Protein AF-A0AAW6XUN1-F1 (afdb_monomer_lite)

pLDDT: mean 87.03, std 9.87, range [54.69, 98.06]

Organism: NCBI:txid2107999

Foldseek 3Di:
DPDPVLVPDDQKFKAALVRDGDPVPDDDCDPPDDDPDDDPSMDIDGDPCSVPDPVNVVVVCVVVVPDDDPVPDDDDD

Radius of gyration: 17.2 Å; chains: 1; bounding box: 37×22×52 Å

Structure (mmCIF, N/CA/C/O backbone):
data_AF-A0AAW6XUN1-F1
#
_entry.id   AF-A0AAW6XUN1-F1
#
loop_
_atom_site.group_PDB
_atom_site.id
_atom_site.type_symbol
_atom_site.label_atom_id
_atom_site.label_alt_id
_atom_site.label_comp_id
_atom_site.label_asym_id
_atom_site.label_entity_id
_atom_site.label_seq_id
_atom_site.pdbx_PDB_ins_code
_atom_site.Cartn_x
_atom_site.Cartn_y
_atom_site.Cartn_z
_atom_site.occupancy
_atom_site.B_iso_or_equiv
_atom_site.auth_seq_id
_atom_site.auth_comp_id
_atom_site.auth_asym_id
_atom_site.auth_atom_id
_atom_site.pdbx_PDB_model_num
ATOM 1 N N . ASP A 1 1 ? -0.443 4.336 11.159 1.00 54.69 1 ASP A N 1
ATOM 2 C CA . ASP A 1 1 ? 0.055 5.263 10.120 1.00 54.69 1 ASP A CA 1
ATOM 3 C C . ASP A 1 1 ? 1.144 4.588 9.301 1.00 54.69 1 ASP A C 1
ATOM 5 O O . ASP A 1 1 ? 2.188 4.228 9.844 1.00 54.69 1 ASP A O 1
ATOM 9 N N . GLU A 1 2 ? 0.858 4.312 8.032 1.00 63.62 2 GLU A N 1
ATOM 10 C CA . GLU A 1 2 ? 1.855 3.737 7.133 1.00 63.62 2 GLU A CA 1
ATOM 11 C C . GLU A 1 2 ? 2.985 4.741 6.870 1.00 63.62 2 GLU A C 1
ATOM 13 O O . GLU A 1 2 ? 2.818 5.958 6.949 1.00 63.62 2 GLU A O 1
ATOM 18 N N . GLU A 1 3 ? 4.176 4.225 6.584 1.00 69.12 3 GLU A N 1
ATOM 19 C CA . GLU A 1 3 ? 5.388 5.028 6.464 1.00 69.12 3 GLU A CA 1
ATOM 20 C C . GLU A 1 3 ? 5.236 6.100 5.369 1.00 69.12 3 GLU A C 1
ATOM 22 O O . GLU A 1 3 ? 4.902 5.783 4.233 1.00 69.12 3 GLU A O 1
ATOM 27 N N . ARG A 1 4 ? 5.527 7.379 5.656 1.00 60.25 4 ARG A N 1
ATOM 28 C CA . ARG A 1 4 ? 5.323 8.504 4.705 1.00 60.25 4 ARG A CA 1
ATOM 29 C C . ARG A 1 4 ? 5.984 8.313 3.330 1.00 60.25 4 ARG A C 1
ATOM 31 O O . ARG A 1 4 ? 5.578 8.948 2.357 1.00 60.25 4 ARG A O 1
ATOM 38 N N . ALA A 1 5 ? 6.999 7.454 3.236 1.00 58.75 5 ALA A N 1
ATOM 39 C CA . ALA A 1 5 ? 7.641 7.074 1.978 1.00 58.75 5 ALA A CA 1
ATOM 40 C C . ALA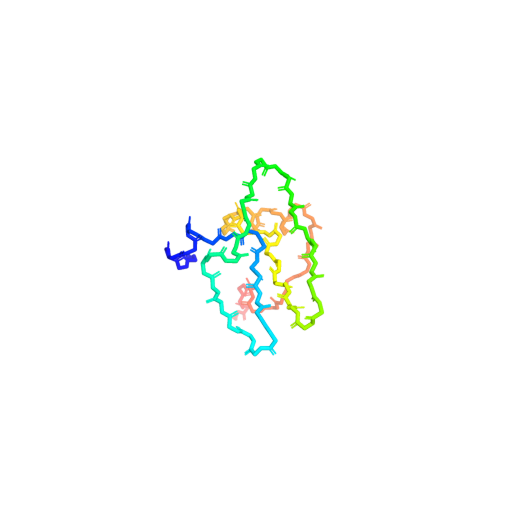 A 1 5 ? 6.677 6.377 0.988 1.00 58.75 5 ALA A C 1
ATOM 42 O O . ALA A 1 5 ? 6.881 6.474 -0.225 1.00 58.75 5 ALA A O 1
ATOM 43 N N . ARG A 1 6 ? 5.591 5.777 1.496 1.00 66.25 6 ARG A N 1
ATOM 44 C CA . ARG A 1 6 ? 4.499 5.122 0.754 1.00 66.25 6 ARG A CA 1
ATOM 45 C C . ARG A 1 6 ? 3.752 6.049 -0.197 1.00 66.25 6 ARG A C 1
ATOM 47 O O . ARG A 1 6 ? 3.227 5.588 -1.199 1.00 66.25 6 ARG A O 1
ATOM 54 N N . ALA A 1 7 ? 3.776 7.364 0.032 1.00 60.09 7 ALA A N 1
ATOM 55 C CA . ALA A 1 7 ? 3.122 8.339 -0.848 1.00 60.09 7 ALA A CA 1
ATOM 56 C C . ALA A 1 7 ? 3.687 8.362 -2.287 1.00 60.09 7 ALA A C 1
ATOM 58 O O . ALA A 1 7 ? 3.105 8.982 -3.174 1.00 60.09 7 ALA A O 1
ATOM 59 N N . LYS A 1 8 ? 4.840 7.720 -2.521 1.00 63.47 8 LYS A N 1
ATOM 60 C CA . LYS A 1 8 ? 5.458 7.540 -3.846 1.00 63.47 8 LYS A CA 1
ATOM 61 C C . LYS A 1 8 ? 5.414 6.085 -4.331 1.00 63.47 8 LYS A C 1
ATOM 63 O O . LYS A 1 8 ? 5.997 5.789 -5.377 1.00 63.47 8 LYS A O 1
ATOM 68 N N . GLU A 1 9 ? 4.802 5.177 -3.568 1.00 71.75 9 GLU A N 1
ATOM 69 C CA . GLU A 1 9 ? 4.639 3.784 -3.977 1.00 71.75 9 GLU A CA 1
ATOM 70 C C . GLU A 1 9 ? 3.605 3.666 -5.099 1.00 71.75 9 GLU A C 1
ATOM 72 O O . GLU A 1 9 ? 2.662 4.445 -5.211 1.00 71.75 9 GLU A O 1
ATOM 77 N N . ARG A 1 10 ? 3.851 2.695 -5.975 1.00 81.94 10 ARG A N 1
ATOM 78 C CA . ARG A 1 10 ? 3.012 2.346 -7.122 1.00 81.94 10 ARG A CA 1
ATOM 79 C C . ARG A 1 10 ? 2.205 1.102 -6.786 1.00 81.94 10 ARG A C 1
ATOM 81 O O . ARG A 1 10 ? 2.684 0.270 -6.011 1.00 81.94 10 ARG A O 1
ATOM 88 N N . ILE A 1 11 ? 1.057 0.920 -7.435 1.00 88.94 11 ILE A N 1
ATOM 89 C CA . ILE A 1 11 ? 0.277 -0.319 -7.317 1.00 88.94 11 ILE A CA 1
ATOM 90 C C . ILE A 1 11 ? 1.112 -1.504 -7.820 1.00 88.94 11 ILE A C 1
ATOM 92 O O . ILE A 1 11 ? 1.104 -2.565 -7.203 1.00 88.94 11 ILE A O 1
ATOM 96 N N . PHE A 1 12 ? 1.880 -1.320 -8.897 1.00 91.25 12 PHE A N 1
ATOM 97 C CA . PHE A 1 12 ? 2.777 -2.302 -9.498 1.00 91.25 12 PHE A CA 1
ATOM 98 C C . PHE A 1 12 ? 4.241 -1.940 -9.225 1.00 91.25 12 PHE A C 1
ATOM 100 O O . PHE A 1 12 ? 4.764 -0.925 -9.688 1.00 91.25 12 PHE A O 1
ATOM 107 N N . SER A 1 13 ? 4.947 -2.833 -8.531 1.00 90.38 13 SER A N 1
ATOM 108 C CA . SER A 1 13 ? 6.393 -2.755 -8.312 1.00 90.38 13 SER A CA 1
ATOM 109 C C . SER A 1 13 ? 7.096 -3.854 -9.104 1.00 90.38 13 SER A C 1
ATOM 111 O O . SER A 1 13 ? 7.059 -5.030 -8.731 1.00 90.38 13 SER A O 1
ATOM 113 N N . ILE A 1 14 ? 7.747 -3.468 -10.203 1.00 90.94 14 ILE A N 1
ATOM 114 C CA . ILE A 1 14 ? 8.492 -4.388 -11.073 1.00 90.94 14 ILE A CA 1
ATOM 115 C C . ILE A 1 14 ? 9.885 -4.616 -10.488 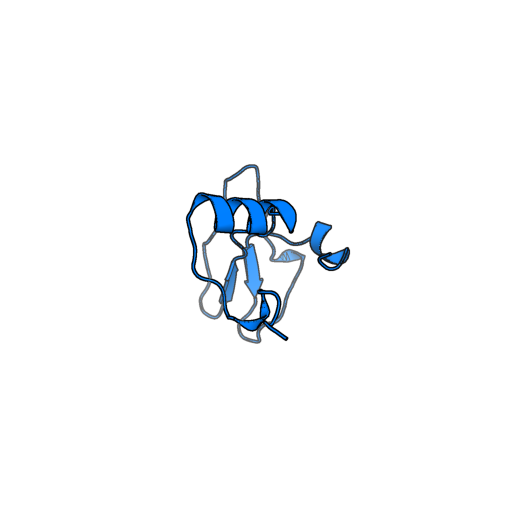1.00 90.94 14 ILE A C 1
ATOM 117 O O . ILE A 1 14 ? 10.573 -3.658 -10.117 1.00 90.94 14 ILE A O 1
ATOM 121 N N . ARG A 1 15 ? 10.291 -5.885 -10.427 1.00 91.25 15 ARG A N 1
ATOM 122 C CA . ARG A 1 15 ? 11.576 -6.355 -9.912 1.00 91.25 15 ARG A CA 1
ATOM 123 C C . ARG A 1 15 ? 12.290 -7.214 -10.948 1.00 91.25 15 ARG A C 1
ATOM 125 O O . ARG A 1 15 ? 11.657 -7.975 -11.682 1.00 91.25 15 ARG A O 1
ATOM 132 N N . ASP A 1 16 ? 13.611 -7.088 -10.996 1.00 89.06 16 ASP A N 1
ATOM 133 C CA . ASP A 1 16 ? 14.447 -7.954 -11.826 1.00 89.06 16 ASP A CA 1
ATOM 134 C C . ASP A 1 16 ? 14.584 -9.373 -11.234 1.00 89.06 16 ASP A C 1
ATOM 136 O O . ASP A 1 16 ? 14.031 -9.686 -10.176 1.00 89.06 16 ASP A O 1
ATOM 140 N N . SER A 1 17 ? 15.335 -10.237 -11.920 1.00 87.31 17 SER A N 1
ATOM 141 C CA . SER A 1 17 ? 15.559 -11.635 -11.526 1.00 87.31 17 SER A CA 1
ATOM 142 C C . SER A 1 17 ? 16.295 -11.814 -10.202 1.00 87.31 17 SER A C 1
ATO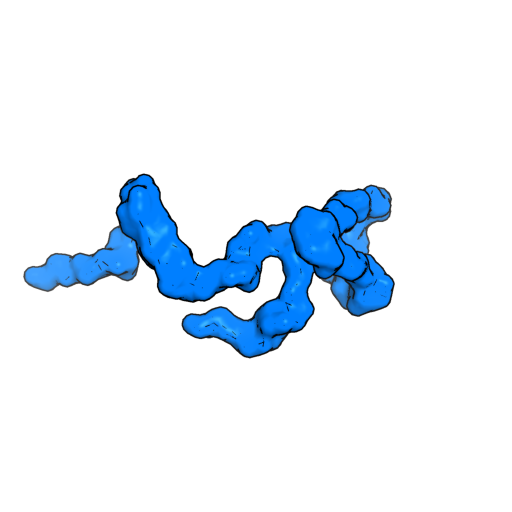M 144 O O . SER A 1 17 ? 16.223 -12.887 -9.611 1.00 87.31 17 SER A O 1
ATOM 146 N N . PHE A 1 18 ? 16.986 -10.780 -9.729 1.00 88.81 18 PHE A N 1
ATOM 147 C CA . PHE A 1 18 ? 17.670 -10.758 -8.440 1.00 88.81 18 PHE A CA 1
ATOM 148 C C . PHE A 1 18 ? 16.845 -10.026 -7.366 1.00 88.81 18 PHE A C 1
ATOM 150 O O . PHE A 1 18 ? 17.309 -9.851 -6.242 1.00 88.81 18 PHE A O 1
ATOM 157 N N . GLY A 1 19 ? 15.615 -9.605 -7.688 1.00 83.31 19 GLY A N 1
ATOM 158 C CA . GLY A 1 19 ? 14.738 -8.849 -6.793 1.00 83.31 19 GLY A CA 1
ATOM 159 C C . GLY A 1 19 ? 15.061 -7.352 -6.711 1.00 83.31 19 GLY A C 1
ATOM 160 O O . GLY A 1 19 ? 14.450 -6.637 -5.908 1.00 83.31 19 GLY A O 1
ATOM 161 N N . GLY A 1 20 ? 15.990 -6.868 -7.536 1.00 88.44 20 GLY A N 1
ATOM 162 C CA . GLY A 1 20 ? 16.384 -5.468 -7.617 1.00 88.44 20 GLY A CA 1
ATOM 163 C C . GLY A 1 20 ? 15.242 -4.573 -8.091 1.00 88.44 20 GLY A C 1
ATOM 164 O O . GLY A 1 20 ? 14.360 -4.992 -8.847 1.00 88.44 20 GLY A O 1
ATOM 165 N N . TRP A 1 21 ? 15.239 -3.326 -7.615 1.00 89.75 21 TRP A N 1
ATOM 166 C CA . TRP A 1 21 ? 14.282 -2.300 -8.030 1.00 89.75 21 TRP A CA 1
ATOM 167 C C . TRP A 1 21 ? 14.995 -1.191 -8.780 1.00 89.75 21 TRP A C 1
ATOM 169 O O . TRP A 1 21 ? 15.930 -0.586 -8.260 1.00 89.75 21 TRP A O 1
ATOM 179 N N . ASP A 1 22 ? 14.520 -0.914 -9.989 1.00 86.69 22 ASP A N 1
ATOM 180 C CA . ASP A 1 22 ? 15.027 0.161 -10.832 1.00 86.69 22 ASP A CA 1
ATOM 181 C C . ASP A 1 22 ? 13.897 1.167 -11.108 1.00 86.69 22 ASP A C 1
ATOM 183 O O . ASP A 1 22 ? 12.872 0.774 -11.686 1.00 86.69 22 ASP A O 1
ATOM 187 N N . PRO A 1 23 ? 14.060 2.455 -10.738 1.00 87.12 23 PRO A N 1
ATOM 188 C CA . PRO A 1 23 ? 13.061 3.489 -10.994 1.00 87.12 23 PRO A CA 1
ATOM 189 C C . PRO A 1 23 ? 12.753 3.665 -12.485 1.00 87.12 23 PRO A C 1
ATOM 191 O O . PRO A 1 23 ? 11.613 3.970 -12.829 1.00 87.12 23 PRO A O 1
ATOM 194 N N . ARG A 1 24 ? 13.728 3.446 -13.381 1.00 88.19 24 ARG A N 1
ATOM 195 C CA . ARG A 1 24 ? 13.549 3.603 -14.838 1.00 88.19 24 ARG A CA 1
ATOM 196 C C . ARG A 1 24 ? 12.712 2.489 -15.457 1.00 88.19 24 ARG A C 1
ATOM 198 O O . ARG A 1 24 ? 12.145 2.678 -16.527 1.00 88.19 24 ARG A O 1
ATOM 205 N N . ARG A 1 25 ? 12.643 1.331 -14.794 1.00 86.38 25 ARG A N 1
ATOM 206 C CA . ARG A 1 25 ? 11.847 0.176 -15.236 1.00 86.38 25 ARG A CA 1
ATOM 207 C C . ARG A 1 25 ? 10.414 0.212 -14.712 1.00 86.38 25 ARG A C 1
ATOM 209 O O . ARG A 1 25 ? 9.598 -0.595 -15.151 1.00 86.38 25 ARG A O 1
ATOM 216 N N . GLN A 1 26 ? 10.096 1.130 -13.796 1.00 89.94 26 GLN A N 1
ATOM 217 C CA . GLN A 1 26 ? 8.732 1.287 -13.306 1.00 89.94 26 GLN A CA 1
ATOM 218 C C . GLN A 1 26 ? 7.867 1.961 -14.365 1.00 89.94 26 GLN A C 1
ATOM 220 O O . GLN A 1 26 ? 8.268 2.932 -15.006 1.00 89.94 26 GLN A O 1
ATOM 225 N N . ARG A 1 27 ? 6.660 1.436 -14.540 1.00 89.81 27 ARG A N 1
ATOM 226 C CA . ARG A 1 27 ? 5.753 1.887 -15.592 1.00 89.81 27 ARG A CA 1
ATOM 227 C C . ARG A 1 27 ? 4.796 2.941 -15.045 1.00 89.81 27 ARG A C 1
ATOM 229 O O . ARG A 1 27 ? 4.390 2.821 -13.890 1.00 89.81 27 ARG A O 1
ATOM 236 N N . PRO A 1 28 ? 4.437 3.965 -15.839 1.00 89.38 28 PRO A N 1
ATOM 237 C CA . PRO A 1 28 ? 3.375 4.893 -15.476 1.00 89.38 28 PRO A CA 1
ATOM 238 C C . PRO A 1 28 ? 2.064 4.149 -15.202 1.00 89.38 28 PRO A C 1
ATOM 240 O O . PRO A 1 28 ? 1.714 3.224 -15.931 1.00 89.38 28 PRO A O 1
ATOM 243 N N . GLU A 1 29 ? 1.353 4.586 -14.168 1.00 88.75 29 GLU A N 1
ATOM 244 C CA . GLU A 1 29 ? 0.005 4.134 -13.821 1.00 88.75 29 GLU A CA 1
ATOM 245 C C . GLU A 1 29 ? -0.896 5.337 -14.079 1.00 88.75 29 GLU A C 1
ATOM 247 O O . GLU A 1 29 ? -0.893 6.300 -13.314 1.00 88.75 29 GLU A O 1
ATOM 252 N N . LEU A 1 30 ? -1.527 5.361 -15.251 1.00 88.44 30 LEU A N 1
ATOM 253 C CA . LEU A 1 30 ? -2.387 6.464 -15.667 1.00 88.44 30 LEU A CA 1
ATOM 254 C C . LEU A 1 30 ? -3.833 6.056 -15.393 1.00 88.44 30 LEU A C 1
ATOM 256 O O . LEU A 1 30 ? -4.309 5.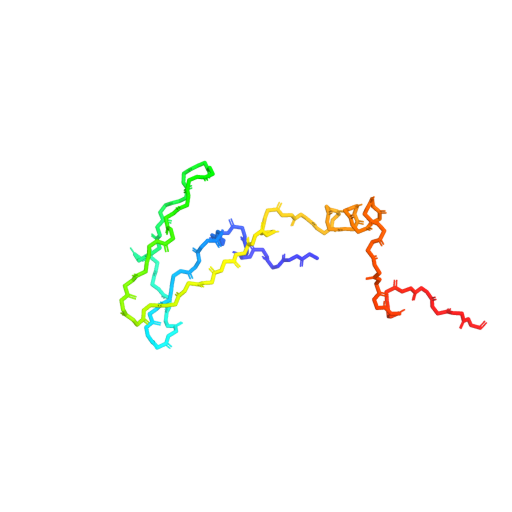094 -15.995 1.00 88.44 30 LEU A O 1
ATOM 260 N N . TRP A 1 31 ? -4.523 6.790 -14.516 1.00 87.12 31 TRP A N 1
ATOM 261 C CA . TRP A 1 31 ? -5.854 6.407 -14.021 1.00 87.12 31 TRP A CA 1
ATOM 262 C C . TRP A 1 31 ? -5.828 4.973 -13.455 1.00 87.12 31 TRP A C 1
ATOM 264 O O . TRP A 1 31 ? -4.902 4.631 -12.724 1.00 87.12 31 TRP A O 1
ATOM 274 N N . ASP A 1 32 ? -6.790 4.131 -13.835 1.00 86.12 32 ASP A N 1
ATOM 275 C CA . ASP A 1 32 ? -6.878 2.719 -13.439 1.00 86.12 32 ASP A CA 1
ATOM 276 C C . ASP A 1 32 ? -6.297 1.769 -14.508 1.00 86.12 32 ASP A C 1
ATOM 278 O O . ASP A 1 32 ? -6.639 0.585 -14.579 1.00 86.12 32 ASP A O 1
ATOM 282 N N . LEU A 1 33 ? -5.436 2.284 -15.397 1.00 87.88 33 LEU A N 1
ATOM 283 C CA . LEU A 1 33 ? -4.769 1.487 -16.425 1.00 87.88 33 LEU A CA 1
ATOM 284 C C . LEU A 1 33 ? -3.419 0.983 -15.915 1.00 87.88 33 LEU A C 1
ATOM 286 O O . LEU A 1 33 ? -2.452 1.738 -15.781 1.00 87.88 33 LEU A O 1
ATOM 290 N N . TYR A 1 34 ? -3.342 -0.330 -15.705 1.00 89.50 34 TYR A N 1
ATOM 291 C CA . TYR A 1 34 ? -2.144 -1.004 -15.214 1.00 89.50 34 TYR A CA 1
ATOM 292 C C . TYR A 1 34 ? -1.473 -1.840 -16.303 1.00 89.50 34 TYR A C 1
ATOM 294 O O . TYR A 1 34 ? -2.105 -2.662 -16.968 1.00 89.50 34 TYR A O 1
ATOM 302 N N . ASN A 1 35 ? -0.155 -1.687 -16.454 1.00 88.75 35 ASN A N 1
ATOM 303 C CA . ASN A 1 35 ? 0.636 -2.523 -17.353 1.00 88.75 35 ASN A CA 1
ATOM 304 C C . ASN A 1 35 ? 1.291 -3.682 -16.587 1.00 88.75 35 ASN A C 1
ATOM 306 O O . ASN A 1 35 ? 2.420 -3.560 -16.105 1.00 88.75 35 ASN A O 1
ATOM 310 N N . GLY A 1 36 ? 0.597 -4.821 -16.541 1.00 83.44 36 GLY A N 1
ATOM 311 C CA . GLY A 1 36 ? 1.048 -6.048 -15.876 1.00 83.44 36 GLY A CA 1
ATOM 312 C C . GLY A 1 36 ? 1.975 -6.958 -16.694 1.00 83.44 36 GLY A C 1
ATOM 313 O O . GLY A 1 36 ? 2.295 -8.052 -16.234 1.00 83.44 36 GLY A O 1
ATOM 314 N N . GLY A 1 37 ? 2.410 -6.561 -17.898 1.00 85.88 37 GLY A N 1
ATOM 315 C CA . GLY A 1 37 ? 3.302 -7.398 -18.710 1.00 85.88 37 GLY A CA 1
ATOM 316 C C . GLY A 1 37 ? 4.616 -7.703 -17.980 1.00 85.88 37 GLY A C 1
ATOM 317 O O . GLY A 1 37 ? 5.195 -6.817 -17.362 1.00 85.88 37 GLY A O 1
ATOM 318 N N . LYS A 1 38 ? 5.137 -8.925 -18.046 1.00 84.38 38 LYS A N 1
ATOM 319 C CA . LYS A 1 38 ? 6.439 -9.253 -17.443 1.00 84.38 38 LYS A CA 1
ATOM 320 C C . LYS A 1 38 ? 7.351 -9.916 -18.460 1.00 84.38 38 LYS A C 1
ATOM 322 O O . LYS A 1 38 ? 6.886 -10.698 -19.288 1.00 84.38 38 LYS A O 1
ATOM 327 N N . MET A 1 39 ? 8.638 -9.616 -18.385 1.00 85.25 39 MET A N 1
ATOM 328 C CA . MET A 1 39 ? 9.666 -10.330 -19.134 1.00 85.25 39 MET A CA 1
ATOM 329 C C . MET A 1 39 ? 10.074 -11.607 -18.389 1.00 85.25 39 MET A C 1
ATOM 331 O O . MET A 1 39 ? 9.796 -11.781 -17.198 1.00 85.25 39 MET A O 1
ATOM 335 N N . ALA A 1 40 ? 10.739 -12.526 -19.088 1.00 87.44 40 ALA A N 1
ATOM 336 C CA . ALA A 1 40 ? 11.315 -13.704 -18.450 1.00 87.44 40 ALA A CA 1
ATOM 337 C C . ALA A 1 40 ? 12.310 -13.278 -17.354 1.00 87.44 40 ALA A C 1
ATOM 339 O O . ALA A 1 40 ? 13.148 -12.406 -17.572 1.00 87.44 40 ALA A O 1
ATOM 340 N N . GLY A 1 41 ? 12.185 -13.874 -16.168 1.00 86.19 41 GLY A N 1
ATOM 341 C CA . GLY A 1 41 ? 12.993 -13.523 -14.999 1.00 86.19 41 GLY A CA 1
ATOM 342 C C . GLY A 1 41 ? 12.495 -12.313 -14.200 1.00 86.19 41 GLY A C 1
ATOM 343 O O . GLY A 1 41 ? 12.962 -12.131 -13.086 1.00 86.19 41 GLY A O 1
ATOM 344 N N . GLU A 1 42 ? 11.536 -11.519 -14.686 1.00 89.75 42 GLU A N 1
ATOM 345 C CA . GLU A 1 42 ? 10.944 -10.444 -13.877 1.00 89.75 42 GLU A CA 1
ATOM 346 C C . GLU A 1 42 ? 9.905 -10.981 -12.885 1.00 89.75 42 GLU A C 1
ATOM 348 O O . GLU A 1 42 ? 9.119 -11.893 -13.179 1.00 89.75 42 GLU A O 1
ATOM 353 N N . ASN A 1 43 ? 9.861 -10.344 -11.715 1.00 90.00 43 ASN A N 1
ATOM 354 C CA . ASN A 1 43 ? 8.809 -10.516 -10.725 1.00 90.00 43 ASN A CA 1
ATOM 355 C C . ASN A 1 43 ? 8.056 -9.194 -10.540 1.00 90.00 43 ASN A C 1
ATOM 357 O O . ASN A 1 43 ? 8.646 -8.118 -10.586 1.00 90.00 43 ASN A O 1
ATOM 361 N N . VAL A 1 44 ? 6.747 -9.269 -10.327 1.00 91.00 44 VAL A N 1
ATOM 362 C CA . VAL A 1 44 ? 5.908 -8.093 -10.089 1.00 91.00 44 VAL A CA 1
ATOM 363 C C . VAL A 1 44 ? 5.247 -8.261 -8.733 1.00 91.00 44 VAL A C 1
ATOM 365 O O . VAL A 1 44 ? 4.590 -9.272 -8.489 1.00 91.00 44 VAL A O 1
ATOM 368 N N . ARG A 1 45 ? 5.413 -7.267 -7.860 1.00 91.25 45 ARG A N 1
ATOM 369 C CA . ARG A 1 45 ? 4.640 -7.147 -6.621 1.00 91.25 45 ARG A CA 1
ATOM 370 C C . ARG A 1 45 ? 3.493 -6.178 -6.857 1.00 91.25 45 ARG A C 1
ATOM 372 O O . ARG A 1 45 ? 3.708 -5.132 -7.466 1.00 91.25 45 ARG A O 1
ATOM 379 N N . VAL A 1 46 ? 2.305 -6.537 -6.385 1.00 90.69 46 VAL A N 1
ATOM 380 C CA . VAL A 1 46 ? 1.090 -5.736 -6.551 1.00 90.69 46 VAL A CA 1
ATOM 381 C C . VAL A 1 46 ? 0.531 -5.392 -5.178 1.00 90.69 46 VAL A C 1
ATOM 383 O O . VAL A 1 46 ? 0.491 -6.264 -4.309 1.00 90.69 46 VAL A O 1
ATOM 386 N N . PHE A 1 47 ? 0.100 -4.146 -4.991 1.00 91.69 47 PHE A N 1
ATOM 387 C CA . PHE A 1 47 ? -0.453 -3.631 -3.737 1.00 91.69 47 PHE A CA 1
ATOM 388 C C . PHE A 1 47 ? -1.898 -3.147 -3.948 1.00 91.69 47 PHE A C 1
ATOM 390 O O . PHE A 1 47 ? -2.122 -1.957 -4.130 1.00 91.69 47 PHE A O 1
ATOM 397 N N . PRO A 1 48 ? -2.902 -4.044 -3.939 1.00 90.31 48 PRO A N 1
ATOM 398 C CA . PRO A 1 48 ? -4.271 -3.703 -4.348 1.00 90.31 48 PRO A CA 1
ATOM 399 C C . PRO A 1 48 ? -4.975 -2.670 -3.463 1.00 90.31 48 PRO A C 1
ATOM 401 O O . PRO A 1 48 ? -5.937 -2.052 -3.896 1.00 90.31 48 PRO A O 1
ATOM 404 N N . ILE A 1 49 ? -4.515 -2.522 -2.221 1.00 91.25 49 ILE A N 1
ATOM 405 C CA . ILE A 1 49 ? -5.103 -1.634 -1.214 1.00 91.25 49 ILE A CA 1
ATOM 406 C C . ILE A 1 49 ? -4.167 -0.476 -0.859 1.00 91.25 49 ILE A C 1
ATOM 408 O O . ILE A 1 49 ? -4.306 0.119 0.199 1.00 91.25 49 ILE A O 1
ATOM 412 N N . SER A 1 50 ? -3.180 -0.147 -1.703 1.00 88.44 50 SER A N 1
ATOM 413 C CA . SER A 1 50 ? -2.203 0.903 -1.363 1.00 88.44 50 SER A CA 1
ATOM 414 C C . SER A 1 50 ? -2.808 2.307 -1.283 1.00 88.44 50 SER A C 1
ATOM 416 O O . SER A 1 50 ? -2.160 3.223 -0.791 1.00 88.44 50 SER A O 1
ATOM 418 N N . ASN A 1 51 ? -4.019 2.496 -1.808 1.00 88.12 51 ASN A N 1
ATOM 419 C CA . ASN A 1 51 ? -4.789 3.729 -1.688 1.00 88.12 51 ASN A CA 1
ATOM 420 C C . ASN A 1 51 ? -5.758 3.725 -0.494 1.00 88.12 51 ASN A C 1
ATOM 422 O O . ASN A 1 51 ? -6.460 4.715 -0.309 1.00 88.12 51 ASN A O 1
ATOM 426 N N . TRP A 1 52 ? -5.828 2.640 0.284 1.00 92.31 52 TRP A N 1
ATOM 427 C CA . TRP A 1 52 ? -6.682 2.561 1.466 1.00 92.31 52 TRP A CA 1
ATOM 428 C C . TRP A 1 52 ? -5.968 3.170 2.665 1.00 92.31 52 TRP A C 1
ATOM 430 O O . TRP A 1 52 ? -4.792 2.910 2.918 1.00 92.31 52 TRP A O 1
ATOM 440 N N . THR A 1 53 ? -6.703 3.958 3.431 1.00 92.25 53 THR A N 1
ATOM 441 C CA . THR A 1 53 ? -6.283 4.410 4.751 1.00 92.25 53 THR A CA 1
ATOM 442 C C . THR A 1 53 ? -6.559 3.338 5.803 1.00 92.25 53 THR A C 1
ATOM 444 O O . THR A 1 53 ? -7.293 2.374 5.581 1.00 92.25 53 THR A O 1
ATOM 447 N N . GLU A 1 54 ? -6.003 3.527 6.998 1.00 92.81 54 GLU A N 1
ATOM 448 C CA . GLU A 1 54 ? -6.306 2.668 8.147 1.00 92.81 54 GLU A CA 1
ATOM 449 C C . GLU A 1 54 ? -7.811 2.661 8.475 1.00 92.81 54 GLU A C 1
ATOM 451 O O . GLU A 1 54 ? -8.371 1.613 8.789 1.00 92.81 54 GLU A O 1
ATOM 456 N N . ALA A 1 55 ? -8.482 3.809 8.337 1.00 95.44 55 ALA A N 1
ATOM 457 C CA . ALA A 1 55 ? -9.922 3.914 8.543 1.00 95.44 55 ALA A CA 1
ATOM 458 C C . ALA A 1 55 ? -10.711 3.103 7.502 1.00 95.44 55 ALA A C 1
ATOM 460 O O . ALA A 1 55 ? -11.611 2.361 7.890 1.00 95.44 55 ALA A O 1
ATOM 461 N N . ASP A 1 56 ? -10.328 3.172 6.219 1.00 96.19 56 ASP A N 1
ATOM 462 C CA . ASP A 1 56 ? -10.989 2.412 5.144 1.00 96.19 56 ASP A CA 1
ATOM 463 C C . ASP A 1 56 ? -10.921 0.899 5.401 1.00 96.19 56 ASP A C 1
ATOM 465 O O . ASP A 1 56 ? -11.901 0.177 5.214 1.00 96.19 56 ASP A O 1
ATOM 469 N N . VAL A 1 57 ? -9.770 0.411 5.884 1.00 95.25 57 VAL A N 1
ATOM 470 C CA . VAL A 1 57 ? -9.586 -1.002 6.250 1.00 95.25 57 VAL A CA 1
ATOM 471 C C . VAL A 1 57 ? -10.547 -1.405 7.370 1.00 95.25 57 VAL A C 1
ATOM 473 O O . VAL A 1 57 ? -11.250 -2.410 7.240 1.00 95.25 57 VAL A O 1
ATOM 476 N N . TRP A 1 58 ? -10.613 -0.627 8.455 1.00 95.69 58 TRP A N 1
ATOM 477 C CA . TRP A 1 58 ? -11.488 -0.930 9.590 1.00 95.69 58 TRP A CA 1
ATOM 478 C C . TRP A 1 58 ? -12.974 -0.848 9.236 1.00 95.69 58 TRP A C 1
ATOM 480 O O . TRP A 1 58 ? -13.743 -1.736 9.614 1.00 95.69 58 TRP A O 1
ATOM 490 N N . GLU A 1 59 ? -13.377 0.173 8.479 1.00 96.88 59 GLU A N 1
ATOM 491 C CA . GLU A 1 59 ? -14.755 0.329 8.014 1.00 96.88 59 GLU A CA 1
ATOM 492 C C . GLU A 1 59 ? -15.175 -0.857 7.141 1.00 96.88 59 GLU A C 1
ATOM 494 O O . GLU A 1 59 ? -16.242 -1.440 7.349 1.00 96.88 59 GLU A O 1
ATOM 499 N N . TYR A 1 60 ? -14.308 -1.287 6.222 1.00 97.19 60 TYR A N 1
ATOM 500 C CA . TYR A 1 60 ? -14.588 -2.426 5.355 1.00 97.19 60 TYR A CA 1
ATOM 501 C C . TYR A 1 60 ? -14.732 -3.742 6.130 1.00 97.19 60 TYR A C 1
ATOM 503 O O . TYR A 1 60 ? -15.648 -4.521 5.856 1.00 97.19 60 TYR A O 1
ATOM 511 N N . ILE A 1 61 ? -13.857 -3.988 7.111 1.00 97.25 61 ILE A N 1
ATOM 512 C CA . ILE A 1 61 ? -13.918 -5.171 7.982 1.00 97.25 61 ILE A CA 1
ATOM 513 C C . ILE A 1 61 ? -15.252 -5.218 8.731 1.00 97.25 61 ILE A C 1
ATOM 515 O O . ILE A 1 61 ? -15.920 -6.254 8.713 1.00 97.25 61 ILE A O 1
ATOM 519 N N . GLY A 1 62 ? -15.673 -4.092 9.317 1.00 96.38 62 GLY A N 1
ATOM 520 C CA . GLY A 1 62 ? -16.963 -3.975 9.998 1.00 96.38 62 GLY A CA 1
ATOM 521 C C . GLY A 1 62 ? -18.151 -4.174 9.053 1.00 96.38 62 GLY A C 1
ATOM 522 O O . GLY A 1 62 ? -19.045 -4.966 9.346 1.00 96.38 62 GLY A O 1
ATOM 523 N N . ALA A 1 63 ? -18.138 -3.523 7.886 1.00 98.06 63 ALA A N 1
ATOM 524 C CA . ALA A 1 63 ? -19.217 -3.597 6.898 1.00 98.06 63 ALA A CA 1
ATOM 525 C C . ALA A 1 63 ? -19.387 -4.995 6.280 1.00 98.06 63 ALA A C 1
ATOM 527 O O . ALA A 1 63 ? -20.492 -5.376 5.891 1.00 98.06 63 ALA A O 1
ATOM 528 N N . ARG A 1 64 ? -18.298 -5.763 6.163 1.00 97.81 64 ARG A N 1
ATOM 529 C CA . ARG A 1 64 ? -18.303 -7.122 5.599 1.00 97.81 64 ARG A CA 1
ATOM 530 C C . ARG A 1 64 ? -18.357 -8.230 6.648 1.00 97.81 64 ARG A C 1
ATOM 532 O O . ARG A 1 64 ? -18.453 -9.389 6.255 1.00 97.81 64 ARG A O 1
ATOM 539 N N . GLY A 1 65 ? -18.303 -7.898 7.938 1.00 96.38 65 GLY A N 1
ATOM 540 C CA . GLY A 1 65 ? -18.280 -8.883 9.021 1.00 96.38 65 GLY A CA 1
ATOM 541 C C . GLY A 1 65 ? -17.087 -9.837 8.925 1.00 96.38 65 GLY A C 1
ATOM 542 O O . GLY A 1 65 ? -17.248 -11.038 9.126 1.00 96.38 65 GLY A O 1
ATOM 543 N N . ILE A 1 66 ? -15.911 -9.323 8.550 1.00 96.75 66 ILE A N 1
ATOM 544 C CA . ILE A 1 66 ? -14.698 -10.139 8.415 1.00 96.75 66 ILE A CA 1
ATOM 545 C C . ILE A 1 66 ? -14.201 -10.518 9.811 1.00 96.75 66 ILE A C 1
ATOM 547 O O . ILE A 1 66 ? -14.047 -9.655 10.674 1.00 96.75 66 ILE A O 1
ATOM 551 N N . GLU A 1 67 ? -13.939 -11.807 10.025 1.00 96.25 67 GLU A N 1
ATOM 552 C CA . GLU A 1 67 ? -13.387 -12.300 11.286 1.00 96.25 67 GLU A CA 1
ATOM 553 C C . GLU A 1 67 ? -11.977 -11.744 11.518 1.00 96.25 67 GLU A C 1
ATOM 555 O O . GLU A 1 67 ? -11.127 -11.750 10.622 1.00 96.25 67 GLU A O 1
ATOM 560 N N . LEU A 1 68 ? -11.730 -1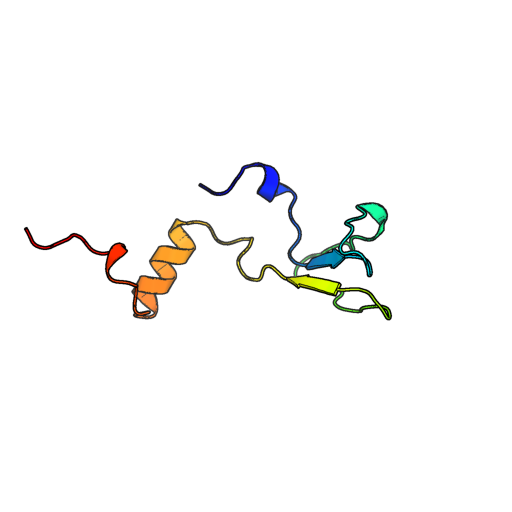1.274 12.741 1.00 94.75 68 LEU A N 1
ATOM 561 C CA . LEU A 1 68 ? -10.439 -10.753 13.161 1.00 94.75 68 LEU A CA 1
ATOM 562 C C . LEU A 1 68 ? -9.761 -11.704 14.149 1.00 94.75 68 LEU A C 1
ATOM 564 O O . LEU A 1 68 ? -10.432 -12.283 15.006 1.00 94.75 68 LEU A O 1
ATOM 568 N N . PRO A 1 69 ? -8.422 -11.812 14.107 1.00 95.38 69 PRO A N 1
ATOM 569 C CA . PRO A 1 69 ? -7.665 -12.453 15.173 1.00 95.38 69 PRO A CA 1
ATOM 570 C C . PRO A 1 69 ? -7.998 -11.859 16.549 1.00 95.38 69 PRO A C 1
ATOM 572 O O . PRO A 1 69 ? -8.158 -10.646 16.688 1.00 95.38 69 PRO A O 1
ATOM 575 N N . SER A 1 70 ? -8.016 -12.700 17.587 1.00 93.56 70 SER A N 1
ATOM 576 C CA . SER A 1 70 ? -8.426 -12.306 18.945 1.00 93.56 70 SER A CA 1
ATOM 577 C C . SER A 1 70 ? -7.619 -11.149 19.546 1.00 93.56 70 SER A C 1
ATOM 579 O O . SER A 1 70 ? -8.141 -10.408 20.372 1.00 93.56 70 SER A O 1
ATOM 581 N N . ILE A 1 71 ? -6.375 -10.955 19.098 1.00 94.12 71 ILE A N 1
ATOM 582 C CA . ILE A 1 71 ? -5.492 -9.856 19.522 1.00 94.12 71 ILE A CA 1
ATOM 583 C C . ILE A 1 71 ? -6.043 -8.456 19.212 1.00 94.12 71 ILE A C 1
ATOM 585 O O . ILE A 1 71 ? -5.568 -7.482 19.787 1.00 94.12 71 ILE A O 1
ATOM 589 N N . TYR A 1 72 ? -7.008 -8.343 18.294 1.00 92.44 72 TYR A N 1
ATOM 590 C CA . TYR A 1 72 ? -7.630 -7.069 17.928 1.00 92.44 72 TYR A CA 1
ATOM 591 C C . TYR A 1 72 ? -8.833 -6.704 18.806 1.00 92.44 72 TYR A C 1
ATOM 593 O O . TYR A 1 72 ? -9.339 -5.588 18.702 1.00 92.44 72 TYR A O 1
ATOM 601 N N . TYR A 1 73 ? -9.287 -7.611 19.675 1.00 90.56 73 TYR A N 1
ATOM 602 C CA . TYR A 1 73 ? -10.364 -7.344 20.623 1.00 90.56 73 TYR A CA 1
ATOM 603 C C . TYR A 1 73 ? -9.809 -7.010 22.005 1.00 90.56 73 TYR A C 1
ATOM 605 O O . TYR A 1 73 ? -8.721 -7.442 22.390 1.00 90.56 73 TYR A O 1
ATOM 613 N N . ALA A 1 74 ? -10.579 -6.239 22.773 1.00 90.25 74 ALA A N 1
ATOM 614 C CA . ALA A 1 74 ? -10.276 -6.046 24.181 1.00 90.25 74 ALA A CA 1
ATOM 615 C C . ALA A 1 74 ? -10.310 -7.404 24.896 1.00 90.25 74 ALA A C 1
ATOM 617 O O . ALA A 1 74 ? -11.230 -8.196 24.700 1.00 90.25 74 ALA A O 1
ATOM 618 N N . HIS A 1 75 ? -9.301 -7.667 25.722 1.00 86.06 75 HIS A N 1
ATOM 619 C CA . HIS A 1 75 ? -9.299 -8.850 26.567 1.00 86.06 75 HIS A CA 1
ATOM 620 C C . HIS A 1 75 ? -10.302 -8.675 27.705 1.00 86.06 75 HIS A C 1
ATOM 622 O O . HIS A 1 75 ? 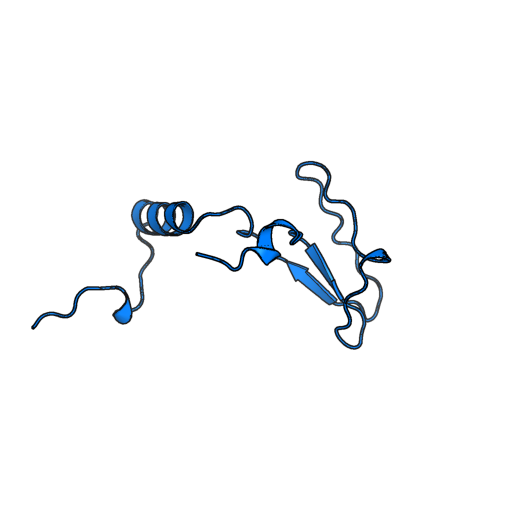-10.265 -7.660 28.408 1.00 86.06 75 HIS A O 1
ATOM 628 N N . ASP A 1 76 ? -11.134 -9.691 27.917 1.00 80.81 76 ASP A N 1
ATOM 629 C CA . ASP A 1 76 ? -11.885 -9.823 29.159 1.00 80.81 76 ASP A CA 1
ATOM 630 C C . ASP A 1 76 ? -10.885 -9.960 30.317 1.00 80.81 76 ASP A C 1
ATOM 632 O O . ASP A 1 76 ? -9.944 -10.758 30.254 1.00 80.81 76 ASP A O 1
ATOM 636 N N . ARG A 1 77 ? -11.046 -9.114 31.336 1.00 71.94 77 ARG A N 1
ATOM 637 C CA . ARG A 1 77 ? -10.239 -9.120 32.562 1.00 71.94 77 ARG A CA 1
ATOM 638 C C . ARG A 1 77 ? -10.983 -9.800 33.694 1.00 71.94 77 ARG A C 1
ATOM 640 O O . ARG A 1 77 ? -12.202 -9.551 33.807 1.00 71.94 77 ARG A O 1
#

Sequence (77 aa):
DEERARAKERIFSIRDSFGGWDPRRQRPELWDLYNGGKMAGENVRVFPISNWTEADVWEYIGARGIELPSIYYAHDR

InterPro domains:
  IPR002500 Phosphoadenosine phosphosulphate reductase domain [PF01507] (1-74)
  IPR014729 Rossmann-like alpha/beta/alpha sandwich fold [G3DSA:3.40.50.620] (1-75)
  IPR050128 Sulfate adenylyltransferase subunit 2 [PTHR43196] (1-74)

Secondary structure (DSSP, 8-state):
---GGGGG--SEEEE-TT----GGGPPP-BTTB------TT-EEEE-TTTT--HHHHHHHHHHHT----GGGSPPP-